Protein AF-A0A9Q0BSI6-F1 (afdb_monomer_lite)

Foldseek 3Di:
DDDDDPDDDDDDDDPCLVVQDDDPVSCVVCVVVVNNCSNPPCPDPVNVVVVVVVVQVVDDPVSVVLVVLVVDPPLSSVVVVVVVVVLVVQVVVLCVVCVVVVHDDDPVSVVVSVVVVVPPPPPDDDPPDDDD

pLDDT: mean 79.36, std 14.4, range [35.5, 96.75]

Organism: NCBI:txid103775

Sequence (132 aa):
MSKANFGSAAFWTNDWRKSLCQCSECLSLYKELAVEFLLDAEDSAKTYEERGMKRAEENSSYEQGIRALASIDRTQQIDAITEYNRMKDKLKEYLQAFAASKKVVTEEDINRFFAGMRNENNASLGQPYFCR

Radius of gyration: 28.72 Å; chains: 1; bounding box: 77×34×70 Å

Secondary structure (DSSP, 8-state):
-PPP--PPPPP--TTGGGGS--SHHHHHHHHHTT-GGGG-TTSSHHHHHHHHHHHHHSS-HHHHHHHHHHTS-HHHHHHHHHHHHHHHHHHHHHHHHHHHHTPPPPHHHHHHHHHHHHHS-----PPP----

InterPro domains:
  IPR040204 E3 ubiquitin-protein ligase UBR7 [PTHR13513] (8-122)

Structure (mmCIF, N/CA/C/O backbone):
data_AF-A0A9Q0BSI6-F1
#
_entry.id   AF-A0A9Q0BSI6-F1
#
loop_
_atom_site.group_PDB
_atom_site.id
_atom_site.type_symbol
_atom_site.label_atom_id
_atom_site.label_alt_id
_atom_site.label_comp_id
_atom_site.label_asym_id
_atom_site.label_entity_id
_atom_site.label_seq_id
_atom_site.pdbx_PDB_ins_code
_atom_site.Cartn_x
_atom_site.Cartn_y
_atom_site.Cartn_z
_atom_site.occupancy
_atom_site.B_iso_or_equiv
_atom_site.auth_seq_id
_atom_site.auth_comp_id
_atom_site.auth_asym_id
_atom_site.auth_atom_id
_atom_site.pdbx_PDB_model_num
ATOM 1 N N . MET A 1 1 ? 49.982 -10.112 -22.694 1.00 35.50 1 MET A N 1
ATOM 2 C CA . MET A 1 1 ? 48.914 -9.993 -21.677 1.00 35.50 1 MET A CA 1
ATOM 3 C C . MET A 1 1 ? 48.003 -8.848 -22.086 1.00 35.50 1 MET A C 1
ATOM 5 O O . MET A 1 1 ? 48.341 -7.692 -21.861 1.00 35.50 1 MET A O 1
ATOM 9 N N . SER A 1 2 ? 46.918 -9.159 -22.791 1.00 42.50 2 SER A N 1
ATOM 10 C CA . SER A 1 2 ? 45.958 -8.157 -23.262 1.00 42.50 2 SER A CA 1
ATOM 11 C C . SER A 1 2 ? 45.118 -7.685 -22.079 1.00 42.50 2 SER A C 1
ATOM 13 O O . SER A 1 2 ? 44.491 -8.496 -21.402 1.00 42.50 2 SER A O 1
ATOM 15 N N . LYS A 1 3 ? 45.175 -6.383 -21.787 1.00 44.31 3 LYS A N 1
ATOM 16 C CA . LYS A 1 3 ? 44.417 -5.744 -20.708 1.00 44.31 3 LYS A CA 1
ATOM 17 C C . LYS A 1 3 ? 42.921 -5.902 -20.986 1.00 44.31 3 LYS A C 1
ATOM 19 O O . LYS A 1 3 ? 42.451 -5.482 -22.039 1.00 44.31 3 LYS A O 1
ATOM 24 N N . ALA A 1 4 ? 42.189 -6.497 -20.049 1.00 53.19 4 ALA A N 1
ATOM 25 C CA . ALA A 1 4 ? 40.734 -6.488 -20.074 1.00 53.19 4 ALA A CA 1
ATOM 26 C C . ALA A 1 4 ? 40.249 -5.042 -19.879 1.00 53.19 4 ALA A C 1
ATOM 28 O O . ALA A 1 4 ? 40.575 -4.402 -18.878 1.00 53.19 4 ALA A O 1
ATOM 29 N N . ASN A 1 5 ? 39.512 -4.520 -20.860 1.00 59.38 5 ASN A N 1
ATOM 30 C CA . ASN A 1 5 ? 38.770 -3.272 -20.725 1.00 59.38 5 ASN A CA 1
ATOM 31 C C . ASN A 1 5 ? 37.571 -3.543 -19.814 1.00 59.38 5 ASN A C 1
ATOM 33 O O . ASN A 1 5 ? 36.631 -4.227 -20.213 1.00 59.38 5 ASN A O 1
ATOM 37 N N . PHE A 1 6 ? 37.608 -3.023 -18.591 1.00 56.56 6 PHE A N 1
ATOM 38 C CA . PHE A 1 6 ? 36.423 -2.973 -17.744 1.00 56.56 6 PHE A CA 1
ATOM 39 C C . PHE A 1 6 ? 35.470 -1.944 -18.355 1.00 56.56 6 PHE A C 1
ATOM 41 O O . PHE A 1 6 ? 35.761 -0.749 -18.361 1.00 56.56 6 PHE A O 1
ATOM 48 N N . GLY A 1 7 ? 34.382 -2.431 -18.955 1.00 63.56 7 GLY A N 1
ATOM 49 C CA . GLY A 1 7 ? 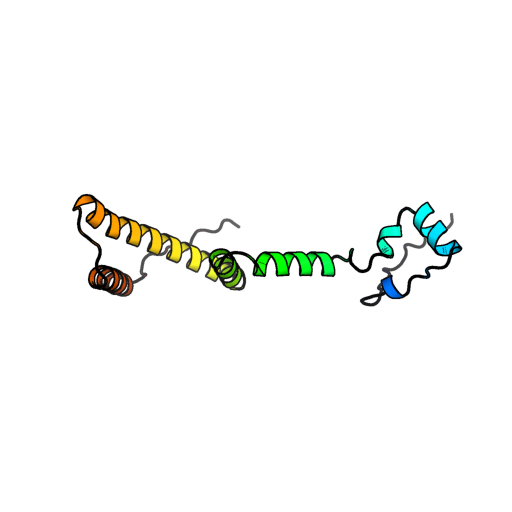33.380 -1.600 -19.611 1.00 63.56 7 GLY A CA 1
ATOM 50 C C . GLY A 1 7 ? 32.821 -0.548 -18.656 1.00 63.56 7 GLY A C 1
ATOM 51 O O . GLY A 1 7 ? 32.391 -0.861 -17.547 1.00 63.56 7 GLY A O 1
ATOM 52 N N . SER A 1 8 ? 32.848 0.707 -19.099 1.00 73.62 8 SER A N 1
ATOM 53 C CA . SER A 1 8 ? 32.138 1.818 -18.471 1.00 73.62 8 SER A CA 1
ATOM 54 C C . SER A 1 8 ? 30.641 1.513 -18.358 1.00 73.62 8 SER A C 1
ATOM 56 O O . SER A 1 8 ? 30.084 0.839 -19.225 1.00 73.62 8 SER A O 1
ATOM 58 N N . ALA A 1 9 ? 29.977 2.042 -17.328 1.00 75.38 9 ALA A N 1
ATOM 59 C CA . ALA A 1 9 ? 28.529 1.912 -17.177 1.00 75.38 9 ALA A CA 1
ATOM 60 C C . ALA A 1 9 ? 27.790 2.406 -18.437 1.00 75.38 9 ALA A C 1
ATOM 62 O O . ALA A 1 9 ? 28.039 3.513 -18.918 1.00 75.38 9 ALA A O 1
ATOM 63 N N . ALA A 1 10 ? 26.889 1.578 -18.966 1.00 74.88 10 ALA A N 1
ATOM 64 C CA . ALA A 1 10 ? 26.023 1.935 -20.083 1.00 74.88 10 ALA A CA 1
ATOM 65 C C . ALA A 1 10 ? 24.708 2.511 -19.543 1.00 74.88 10 ALA A C 1
ATOM 67 O O . ALA A 1 10 ? 23.952 1.813 -18.867 1.00 74.88 10 ALA A O 1
ATOM 68 N N . PHE A 1 11 ? 24.438 3.780 -19.850 1.00 76.56 11 PHE A N 1
ATOM 69 C CA . PHE A 1 11 ? 23.178 4.444 -19.526 1.00 76.56 11 PHE A CA 1
ATOM 70 C C . PHE A 1 11 ? 22.303 4.513 -20.774 1.00 76.56 11 PHE A C 1
ATOM 72 O O . PHE A 1 11 ? 22.739 4.989 -21.821 1.00 76.56 11 PHE A O 1
ATOM 79 N N . TRP A 1 12 ? 21.067 4.043 -20.650 1.00 79.19 12 TRP A N 1
ATOM 80 C CA . TRP A 1 12 ? 20.093 3.993 -21.735 1.00 79.19 12 TRP A CA 1
ATOM 81 C C . TRP A 1 12 ? 18.960 4.983 -21.462 1.00 79.19 12 TRP A C 1
ATOM 83 O O . TRP A 1 12 ? 18.660 5.287 -20.307 1.00 79.19 12 TRP A O 1
ATOM 93 N N . THR A 1 13 ? 18.317 5.490 -22.514 1.00 80.56 13 THR A N 1
ATOM 94 C CA . THR A 1 13 ? 17.151 6.368 -22.367 1.00 80.56 13 THR A CA 1
ATOM 95 C C . THR A 1 13 ? 15.959 5.601 -21.793 1.00 80.56 13 THR A C 1
ATOM 97 O O . THR A 1 13 ? 15.803 4.400 -22.038 1.00 80.56 13 THR A O 1
ATOM 100 N N . ASN A 1 14 ? 15.077 6.306 -21.078 1.00 70.25 14 ASN A N 1
ATOM 101 C CA . ASN A 1 14 ? 13.753 5.788 -20.730 1.00 70.25 14 ASN A CA 1
ATOM 102 C C . ASN A 1 14 ? 13.071 5.363 -22.048 1.00 70.25 14 ASN A C 1
ATOM 104 O O . ASN A 1 14 ? 12.967 6.188 -22.949 1.00 70.25 14 ASN A O 1
ATOM 108 N N . ASP A 1 15 ? 12.700 4.087 -22.188 1.00 79.06 15 ASP A N 1
ATOM 109 C CA . ASP A 1 15 ? 12.158 3.435 -23.403 1.00 79.06 15 ASP A CA 1
ATOM 110 C C . ASP A 1 15 ? 13.144 2.876 -24.448 1.00 79.06 15 ASP A C 1
ATOM 112 O O . ASP A 1 15 ? 12.727 2.537 -25.555 1.00 79.06 15 ASP A O 1
ATOM 116 N N . TRP A 1 16 ? 14.425 2.676 -24.126 1.00 87.00 16 TRP A N 1
ATOM 117 C CA . TRP A 1 16 ? 15.384 2.066 -25.069 1.00 87.00 16 TRP A CA 1
ATOM 118 C C . TRP A 1 16 ? 14.944 0.714 -25.661 1.00 87.00 16 TRP A C 1
ATOM 120 O O . TRP A 1 16 ? 15.337 0.378 -26.777 1.00 87.00 16 TRP A O 1
ATOM 130 N N . ARG A 1 17 ? 14.096 -0.041 -24.949 1.00 88.19 17 ARG A N 1
ATOM 131 C CA . ARG A 1 17 ? 13.509 -1.299 -25.436 1.00 88.19 17 ARG A CA 1
ATOM 132 C C . ARG A 1 17 ? 12.713 -1.112 -26.733 1.00 88.19 17 ARG A C 1
ATOM 134 O O . ARG A 1 17 ? 12.713 -2.007 -27.569 1.00 88.19 17 ARG A O 1
ATOM 141 N N . LYS A 1 18 ? 12.109 0.067 -26.954 1.00 85.44 18 LYS A N 1
ATOM 142 C CA . LYS A 1 18 ? 11.403 0.413 -28.206 1.00 85.44 18 LYS A CA 1
ATOM 143 C C . LYS A 1 18 ? 12.347 0.567 -29.402 1.00 85.44 18 LYS A C 1
ATOM 145 O O . LYS A 1 18 ? 11.898 0.495 -30.539 1.00 85.44 18 LYS A O 1
ATOM 150 N N . SER A 1 19 ? 13.637 0.780 -29.151 1.00 88.50 19 SER A N 1
ATOM 151 C CA . SER A 1 19 ? 14.665 0.952 -30.182 1.00 88.50 19 SER A CA 1
ATOM 152 C C . SER A 1 19 ? 15.328 -0.367 -30.595 1.00 88.50 19 SER A C 1
ATOM 154 O O . SER A 1 19 ? 16.224 -0.356 -31.439 1.00 88.50 19 SER A O 1
ATOM 156 N N . LEU A 1 20 ? 14.934 -1.500 -29.999 1.00 90.62 20 LEU A N 1
ATOM 157 C CA . LEU A 1 20 ? 15.463 -2.813 -30.360 1.00 90.62 20 LEU A CA 1
ATOM 158 C C . LEU A 1 20 ? 14.942 -3.259 -31.729 1.00 90.62 20 LEU A C 1
ATOM 160 O O . LEU A 1 20 ? 13.751 -3.174 -32.023 1.00 90.62 20 LEU A O 1
ATOM 164 N N . CYS A 1 21 ? 15.851 -3.749 -32.571 1.00 93.06 21 CYS A N 1
ATOM 165 C CA . CYS A 1 21 ? 15.513 -4.247 -33.898 1.00 93.06 21 CYS A CA 1
ATOM 166 C C . CYS A 1 21 ? 14.713 -5.551 -33.797 1.00 93.06 21 CYS A C 1
ATOM 168 O O . CYS A 1 21 ? 15.066 -6.439 -33.030 1.00 93.06 21 CYS A O 1
ATOM 170 N N . GLN A 1 22 ? 13.675 -5.699 -34.618 1.00 93.81 22 GLN A N 1
ATOM 171 C CA . GLN A 1 22 ? 12.819 -6.893 -34.650 1.00 93.81 22 GLN A CA 1
ATOM 172 C C . GLN A 1 22 ? 12.915 -7.659 -35.980 1.00 93.81 22 GLN A C 1
ATOM 174 O O . GLN A 1 22 ? 11.986 -8.366 -36.367 1.00 93.81 22 GLN A O 1
ATOM 179 N N . CYS A 1 23 ? 14.023 -7.520 -36.716 1.00 96.44 23 CYS A N 1
ATOM 180 C CA . CYS A 1 23 ? 14.257 -8.341 -37.904 1.00 96.44 23 CYS A CA 1
ATOM 181 C C . CYS A 1 23 ? 14.498 -9.815 -37.523 1.00 96.44 23 CYS A C 1
ATOM 183 O O . CYS A 1 23 ? 14.847 -10.131 -36.385 1.00 96.44 23 CYS A O 1
ATOM 185 N N . SER A 1 24 ? 14.350 -10.729 -38.486 1.00 95.50 24 SER A N 1
ATOM 186 C CA . SER A 1 24 ? 14.511 -12.177 -38.275 1.00 95.50 24 SER A CA 1
ATOM 187 C C . SER A 1 24 ? 15.869 -12.568 -37.683 1.00 95.50 24 SER A C 1
ATOM 189 O O . SER A 1 24 ? 15.941 -13.474 -36.850 1.00 95.50 24 SER A O 1
ATOM 191 N N . GLU A 1 25 ? 16.938 -11.875 -38.077 1.00 96.75 25 GLU A N 1
ATOM 192 C CA . GLU A 1 25 ? 18.288 -12.099 -37.552 1.00 96.75 25 GLU A CA 1
ATOM 193 C C . GLU A 1 25 ? 18.391 -11.688 -36.076 1.00 96.75 25 GLU A C 1
ATOM 195 O O . GLU A 1 25 ? 18.839 -12.477 -35.247 1.00 96.75 25 GLU A O 1
ATOM 200 N N . CYS A 1 26 ? 17.904 -10.494 -35.715 1.00 95.69 26 CYS A N 1
ATOM 201 C CA . CYS A 1 26 ? 17.918 -10.013 -34.330 1.00 95.69 26 CYS A CA 1
ATOM 202 C C . CYS A 1 26 ? 17.029 -10.858 -33.412 1.00 95.69 26 CYS A C 1
ATOM 204 O O . CYS A 1 26 ? 17.430 -11.158 -32.292 1.00 95.69 26 CYS A O 1
ATOM 206 N N . LEU A 1 27 ? 15.862 -11.300 -33.885 1.00 95.12 27 LEU A N 1
ATOM 207 C CA . LEU A 1 27 ? 14.992 -12.196 -33.118 1.00 95.12 27 LEU A CA 1
ATOM 208 C C . LEU A 1 27 ? 15.662 -13.546 -32.834 1.00 95.12 27 LEU A C 1
ATOM 210 O O . LEU A 1 27 ? 15.545 -14.068 -31.726 1.00 95.12 27 LEU A O 1
ATOM 214 N N . SER A 1 28 ? 16.392 -14.090 -33.812 1.00 96.00 28 SER A N 1
ATOM 215 C CA . SER A 1 28 ? 17.158 -15.330 -33.631 1.00 96.00 28 SER A CA 1
ATOM 216 C C . SER A 1 28 ? 18.279 -15.131 -32.609 1.00 96.00 28 SER A C 1
ATOM 218 O O . SER A 1 28 ? 18.413 -15.934 -31.690 1.00 96.00 28 SER A O 1
ATOM 220 N N . LEU A 1 29 ? 18.999 -14.007 -32.691 1.00 96.69 29 LEU A N 1
ATOM 221 C CA . LEU A 1 29 ? 20.034 -13.634 -31.726 1.00 96.69 29 LEU A CA 1
ATOM 222 C C . LEU A 1 29 ? 19.485 -13.498 -30.296 1.00 96.69 29 LEU A C 1
ATOM 224 O O . LEU A 1 29 ? 20.089 -14.009 -29.356 1.00 96.69 29 LEU A O 1
ATOM 228 N N . TYR A 1 30 ? 18.346 -12.826 -30.107 1.00 96.12 30 TYR A N 1
ATOM 229 C CA . TYR A 1 30 ? 17.750 -12.678 -28.774 1.00 96.12 30 TYR A CA 1
ATOM 230 C C . TYR A 1 30 ? 17.354 -14.023 -28.176 1.00 96.12 30 TYR A C 1
ATOM 232 O O . TYR A 1 30 ? 17.549 -14.225 -26.980 1.00 96.12 30 TYR A O 1
ATOM 240 N N . LYS A 1 31 ? 16.872 -14.946 -29.013 1.00 95.31 31 LYS A N 1
ATOM 241 C CA . LYS A 1 31 ? 16.547 -16.313 -28.613 1.00 95.31 31 LYS A CA 1
ATOM 242 C C . LYS A 1 31 ? 17.770 -17.140 -28.248 1.00 95.31 31 LYS A C 1
ATOM 244 O O . LYS A 1 31 ? 17.758 -17.844 -27.244 1.00 95.31 31 LYS A O 1
ATOM 249 N N . GLU A 1 32 ? 18.840 -17.039 -29.028 1.00 96.75 32 GLU A N 1
ATOM 250 C CA . GLU A 1 32 ? 20.111 -17.701 -28.718 1.00 96.75 32 GLU A CA 1
ATOM 251 C C . GLU A 1 32 ? 20.709 -17.209 -27.395 1.00 96.75 32 GLU A C 1
ATOM 253 O O . GLU A 1 32 ? 21.286 -17.993 -26.643 1.00 96.75 32 GLU A O 1
ATOM 258 N N . LEU A 1 33 ? 20.533 -15.921 -27.091 1.00 95.94 33 LEU A N 1
ATOM 259 C CA . LEU A 1 33 ? 21.000 -15.296 -25.856 1.00 95.94 33 LEU A CA 1
ATOM 260 C C . LEU A 1 33 ? 20.002 -15.399 -24.688 1.00 95.94 33 LEU A C 1
ATOM 262 O O . LEU A 1 33 ? 20.337 -14.954 -23.592 1.00 95.94 33 LEU A O 1
ATOM 266 N N . ALA A 1 34 ? 18.815 -15.981 -24.896 1.00 94.00 34 ALA A N 1
ATOM 267 C CA . ALA A 1 34 ? 17.733 -16.085 -23.910 1.00 94.00 34 ALA A CA 1
ATOM 268 C C . ALA A 1 34 ? 17.303 -14.729 -23.300 1.00 94.00 34 ALA A C 1
ATOM 270 O O . ALA A 1 34 ? 17.056 -14.613 -22.096 1.00 94.00 34 ALA A O 1
ATOM 271 N N . VAL A 1 35 ? 17.257 -13.678 -24.125 1.00 93.31 35 VAL A N 1
ATOM 272 C CA . VAL A 1 35 ? 16.902 -12.302 -23.728 1.00 93.31 35 VAL A CA 1
ATOM 273 C C . VAL A 1 35 ? 15.668 -11.766 -24.454 1.00 93.31 35 VAL A C 1
ATOM 275 O O . VAL A 1 35 ? 15.475 -10.556 -24.553 1.00 93.31 35 VAL A O 1
ATOM 278 N N . GLU A 1 36 ? 14.798 -12.641 -24.957 1.00 92.06 36 GLU A N 1
ATOM 279 C CA . GLU A 1 36 ? 13.579 -12.242 -25.674 1.00 92.06 36 GLU A CA 1
ATOM 280 C C . GLU A 1 36 ? 12.649 -11.362 -24.827 1.00 92.06 36 GLU A C 1
ATOM 282 O O . GLU A 1 36 ? 11.933 -10.525 -25.374 1.00 92.06 36 GLU A O 1
ATOM 287 N N . PHE A 1 37 ? 12.714 -11.485 -23.495 1.00 88.94 37 PHE A N 1
ATOM 288 C CA . PHE A 1 37 ? 11.974 -10.644 -22.547 1.00 88.94 37 PHE A CA 1
ATOM 289 C C . PHE A 1 37 ? 12.292 -9.144 -22.694 1.00 88.94 37 PHE A C 1
ATOM 291 O O . PHE A 1 37 ? 11.472 -8.299 -22.348 1.00 88.94 37 PHE A O 1
ATOM 298 N N . LEU A 1 38 ? 13.447 -8.776 -23.267 1.00 89.50 38 LEU A N 1
ATOM 299 C CA . LEU A 1 38 ? 13.794 -7.375 -23.531 1.00 89.50 38 LEU A CA 1
ATOM 300 C C . LEU A 1 38 ? 12.866 -6.703 -24.550 1.00 89.50 38 LEU A C 1
ATOM 302 O O . LEU A 1 38 ? 12.763 -5.475 -24.550 1.00 89.50 38 LEU A O 1
ATOM 306 N N . LEU A 1 39 ? 12.207 -7.488 -25.407 1.00 89.50 39 LEU A N 1
ATOM 307 C CA . LEU A 1 39 ? 11.229 -6.991 -26.375 1.00 89.50 39 LEU A CA 1
ATOM 308 C C . LEU A 1 39 ? 9.867 -6.711 -25.737 1.00 89.50 39 LEU A C 1
ATOM 310 O O . LEU A 1 39 ? 9.061 -5.988 -26.324 1.00 89.50 39 LEU A O 1
ATOM 314 N N . ASP A 1 40 ? 9.615 -7.254 -24.547 1.00 86.69 40 ASP A N 1
ATOM 315 C CA . ASP A 1 40 ? 8.402 -6.971 -23.804 1.00 86.69 40 ASP A CA 1
ATOM 316 C C . ASP A 1 40 ? 8.537 -5.622 -23.075 1.00 86.69 40 ASP A C 1
ATOM 318 O O . ASP A 1 40 ? 9.239 -5.457 -22.067 1.00 86.69 40 ASP A O 1
ATOM 322 N N . ALA A 1 41 ? 7.856 -4.610 -23.613 1.00 77.81 41 ALA A N 1
ATOM 323 C CA . ALA A 1 41 ? 7.764 -3.296 -22.986 1.00 77.81 41 ALA A CA 1
ATOM 324 C C . ALA A 1 41 ? 7.010 -3.350 -21.643 1.00 77.81 41 ALA A C 1
ATOM 326 O O . ALA A 1 41 ? 7.233 -2.502 -20.777 1.00 77.81 41 ALA A O 1
ATOM 327 N N . GLU A 1 42 ? 6.158 -4.358 -21.453 1.00 76.94 42 GLU A N 1
ATOM 328 C CA . GLU A 1 42 ? 5.379 -4.559 -20.240 1.00 76.94 42 GLU A CA 1
ATOM 329 C C . GLU A 1 42 ? 6.155 -5.287 -19.134 1.00 76.94 42 GLU A C 1
ATOM 331 O O . GLU A 1 42 ? 5.762 -5.214 -17.969 1.00 76.94 42 GLU A O 1
ATOM 336 N N . ASP A 1 43 ? 7.284 -5.920 -19.459 1.00 79.94 43 ASP A N 1
ATOM 337 C CA . ASP A 1 43 ? 8.194 -6.562 -18.499 1.00 79.94 43 ASP A CA 1
ATOM 338 C C . ASP A 1 43 ? 9.221 -5.566 -17.924 1.00 79.94 43 ASP A C 1
ATOM 340 O O . ASP A 1 43 ? 10.407 -5.843 -17.713 1.00 79.94 43 ASP A O 1
ATOM 344 N N . SER A 1 44 ? 8.835 -4.297 -1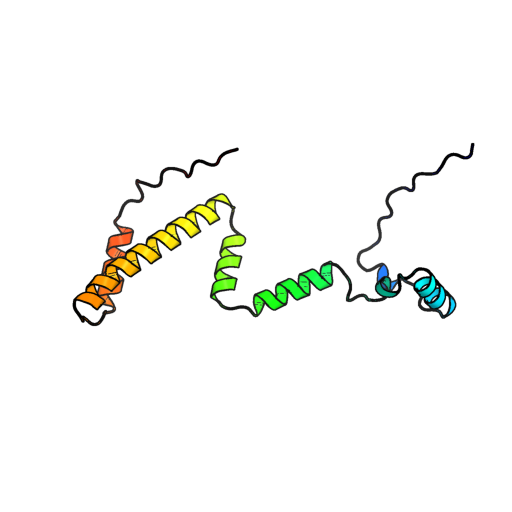7.796 1.00 80.56 44 SER A N 1
ATOM 345 C CA . SER A 1 44 ? 9.684 -3.280 -17.174 1.00 80.56 44 SER A CA 1
ATOM 346 C C . SER A 1 44 ? 9.422 -3.232 -15.670 1.00 80.56 44 SER A C 1
ATOM 348 O O . SER A 1 44 ? 8.282 -3.383 -15.229 1.00 80.56 44 SER A O 1
ATOM 350 N N . ALA A 1 45 ? 10.466 -2.983 -14.868 1.00 80.81 45 ALA A N 1
ATOM 351 C CA . ALA A 1 45 ? 10.317 -2.811 -13.419 1.00 80.81 45 ALA A CA 1
ATOM 352 C C . ALA A 1 45 ? 9.282 -1.724 -13.092 1.00 80.81 45 ALA A C 1
ATOM 354 O O . ALA A 1 45 ? 8.417 -1.923 -12.246 1.00 80.81 45 ALA A O 1
ATOM 355 N N . LYS A 1 46 ? 9.293 -0.630 -13.862 1.00 81.00 46 LYS A N 1
ATOM 356 C CA . LYS A 1 46 ? 8.303 0.444 -13.776 1.00 81.00 46 LYS A CA 1
ATOM 357 C C . LYS A 1 46 ? 6.879 -0.066 -14.023 1.00 81.00 46 LYS A C 1
ATOM 359 O O . LYS A 1 46 ? 5.983 0.219 -13.239 1.00 81.00 46 LYS A O 1
ATOM 364 N N . THR A 1 47 ? 6.664 -0.855 -15.075 1.00 82.62 47 THR A N 1
ATOM 365 C CA . THR A 1 47 ? 5.346 -1.431 -15.384 1.00 82.62 47 THR A CA 1
ATOM 366 C C . THR A 1 47 ? 4.882 -2.381 -14.275 1.00 82.62 47 THR A C 1
ATOM 368 O O . THR A 1 47 ? 3.710 -2.377 -13.896 1.00 82.62 47 THR A O 1
ATOM 371 N N . TYR A 1 48 ? 5.793 -3.180 -13.710 1.00 82.44 48 TYR A N 1
ATOM 372 C CA . TYR A 1 48 ? 5.498 -4.049 -12.570 1.00 82.44 48 TYR A CA 1
ATOM 373 C C . TYR A 1 48 ? 5.100 -3.246 -11.320 1.00 82.44 48 TYR A C 1
ATOM 375 O O . TYR A 1 48 ? 4.093 -3.564 -10.680 1.00 82.44 48 TYR A O 1
ATOM 383 N N . GLU A 1 49 ? 5.842 -2.183 -11.004 1.00 84.44 49 GLU A N 1
ATOM 384 C CA . GLU A 1 49 ? 5.549 -1.261 -9.901 1.00 84.44 49 GLU A CA 1
ATOM 385 C C . GLU A 1 49 ? 4.185 -0.588 -10.082 1.00 84.44 49 GLU A C 1
ATOM 387 O O . GLU A 1 49 ? 3.355 -0.629 -9.175 1.00 84.44 49 GLU A O 1
ATOM 392 N N . GLU A 1 50 ? 3.894 -0.052 -11.269 1.00 84.88 50 GLU A N 1
ATOM 393 C CA . GLU A 1 50 ? 2.608 0.576 -11.593 1.00 84.88 50 GLU A CA 1
ATOM 394 C C . GLU A 1 50 ? 1.431 -0.403 -11.462 1.00 84.88 50 GLU A C 1
ATOM 396 O O . GLU A 1 50 ? 0.396 -0.064 -10.883 1.00 84.88 50 GLU A O 1
ATOM 401 N N . ARG A 1 51 ? 1.589 -1.651 -11.924 1.00 82.56 51 ARG A N 1
ATOM 402 C CA . ARG A 1 51 ? 0.593 -2.722 -11.725 1.00 82.56 51 ARG A CA 1
ATOM 403 C C . ARG A 1 51 ? 0.420 -3.085 -10.248 1.00 82.56 51 ARG A C 1
ATOM 405 O O . ARG A 1 51 ? -0.680 -3.444 -9.826 1.00 82.56 51 ARG A O 1
ATOM 412 N N . GLY A 1 52 ? 1.489 -3.037 -9.456 1.00 77.94 52 GLY A N 1
ATOM 413 C CA . GLY A 1 52 ? 1.435 -3.208 -8.003 1.00 77.94 52 GLY A CA 1
ATOM 414 C C . GLY A 1 52 ? 0.685 -2.070 -7.309 1.00 77.94 52 GLY A C 1
ATOM 415 O O . GLY A 1 52 ? -0.151 -2.320 -6.444 1.00 77.94 52 GLY A O 1
ATOM 416 N N . MET A 1 53 ? 0.927 -0.826 -7.729 1.00 76.00 53 MET A N 1
ATOM 417 C CA . MET A 1 53 ? 0.254 0.353 -7.184 1.00 76.00 53 MET A CA 1
ATOM 418 C C . MET A 1 53 ? -1.246 0.342 -7.475 1.00 76.00 53 MET A C 1
ATOM 420 O O . MET A 1 53 ? -2.016 0.502 -6.529 1.00 76.00 53 MET A O 1
ATOM 424 N N . LYS A 1 54 ? -1.650 0.064 -8.724 1.00 75.38 54 LYS A N 1
ATOM 425 C CA . LYS A 1 54 ? -3.065 -0.018 -9.134 1.00 75.38 54 LYS A CA 1
ATOM 426 C C . LYS A 1 54 ? -3.845 -1.091 -8.375 1.00 75.38 54 LYS A C 1
ATOM 428 O O . LYS A 1 54 ? -4.906 -0.806 -7.838 1.00 75.38 54 LYS A O 1
ATOM 433 N N . ARG A 1 55 ? -3.291 -2.302 -8.237 1.00 69.50 55 ARG A N 1
ATOM 434 C CA . ARG A 1 55 ? -3.928 -3.377 -7.446 1.00 69.50 55 ARG A CA 1
ATOM 435 C C . ARG A 1 55 ? -4.153 -2.987 -5.990 1.00 69.50 55 ARG A C 1
ATOM 437 O O . ARG A 1 55 ? -5.108 -3.424 -5.369 1.00 69.50 55 ARG A O 1
ATOM 444 N N . ALA A 1 56 ? -3.275 -2.160 -5.443 1.00 60.81 56 ALA A N 1
ATOM 445 C CA . ALA A 1 56 ? -3.416 -1.681 -4.082 1.00 60.81 56 ALA A CA 1
ATOM 446 C C . ALA A 1 56 ? -4.298 -0.425 -3.953 1.00 60.81 56 ALA A C 1
ATOM 448 O O . ALA A 1 56 ? -4.739 -0.110 -2.853 1.00 60.81 56 ALA A O 1
ATOM 449 N N . GLU A 1 57 ? -4.584 0.284 -5.048 1.00 62.78 57 GLU A N 1
ATOM 450 C CA . GLU A 1 57 ? -5.659 1.286 -5.097 1.00 62.78 57 GLU A CA 1
ATOM 451 C C . GLU A 1 57 ? -7.043 0.621 -5.111 1.00 62.78 57 GLU A C 1
ATOM 453 O O . GLU A 1 57 ? -7.976 1.163 -4.521 1.00 62.78 57 GLU A O 1
ATOM 458 N N . GLU A 1 58 ? -7.154 -0.572 -5.707 1.00 65.25 58 GLU A N 1
ATOM 459 C CA . GLU A 1 58 ? -8.360 -1.418 -5.712 1.00 65.25 58 GLU A CA 1
ATOM 460 C C . GLU A 1 58 ? -8.659 -2.079 -4.347 1.00 65.25 58 GLU A C 1
ATOM 462 O O . GLU A 1 58 ? -9.740 -2.638 -4.151 1.00 65.25 58 GLU A O 1
ATOM 467 N N . ASN A 1 59 ? -7.732 -2.002 -3.387 1.00 57.75 59 ASN A N 1
ATOM 468 C CA . ASN A 1 59 ? -7.890 -2.589 -2.059 1.00 57.75 59 ASN A CA 1
ATOM 469 C C . ASN A 1 59 ? -8.748 -1.727 -1.110 1.00 57.75 59 ASN A C 1
ATOM 471 O O . ASN A 1 59 ? -8.964 -0.532 -1.305 1.00 57.75 59 ASN A O 1
ATOM 475 N N . SER A 1 60 ? -9.256 -2.372 -0.052 1.00 64.12 60 SER A N 1
ATOM 476 C CA . SER A 1 60 ? -10.228 -1.809 0.897 1.00 64.12 60 SER A CA 1
ATOM 477 C C . SER A 1 60 ? -9.826 -0.445 1.484 1.00 64.12 60 SER A C 1
ATOM 479 O O . SER A 1 60 ? -8.648 -0.152 1.679 1.00 64.12 60 SER A O 1
ATOM 481 N N . SER A 1 61 ? -10.826 0.358 1.871 1.00 68.19 61 SER A N 1
ATOM 482 C CA . SER A 1 61 ? -10.660 1.652 2.563 1.00 68.19 61 SER A CA 1
ATOM 483 C C . SER A 1 61 ? -9.670 1.604 3.744 1.00 68.19 61 SER A C 1
ATOM 485 O O . SER A 1 61 ? -8.960 2.575 4.004 1.00 68.19 61 SER A O 1
ATOM 487 N N . TYR A 1 62 ? -9.565 0.455 4.418 1.00 64.56 62 TYR A N 1
ATOM 488 C CA . TYR A 1 62 ? -8.584 0.216 5.476 1.00 64.56 62 TYR A CA 1
ATOM 489 C C . TYR A 1 62 ? -7.133 0.272 4.969 1.00 64.56 62 TYR A C 1
ATOM 491 O O . TYR A 1 62 ? -6.281 0.910 5.583 1.00 64.56 62 TYR A O 1
ATOM 499 N N . GLU A 1 63 ? -6.849 -0.348 3.827 1.00 63.03 63 GLU A N 1
ATOM 500 C CA . GLU A 1 63 ? -5.508 -0.419 3.242 1.00 63.03 63 GLU A CA 1
ATOM 501 C C . GLU A 1 63 ? -5.079 0.927 2.647 1.00 63.03 63 GLU A C 1
ATOM 503 O O . GLU A 1 63 ? -3.930 1.344 2.808 1.00 63.03 63 GLU A O 1
ATOM 508 N N . GLN A 1 64 ? -6.031 1.673 2.075 1.00 70.38 64 GLN A N 1
ATOM 509 C CA . GLN A 1 64 ? -5.829 3.078 1.709 1.00 70.38 64 GLN A CA 1
ATOM 510 C C . GLN A 1 64 ? -5.495 3.940 2.937 1.00 70.38 64 GLN A C 1
ATOM 512 O O . GLN A 1 64 ? -4.584 4.765 2.873 1.00 70.38 64 GLN A O 1
ATOM 517 N N . GLY A 1 65 ? -6.165 3.713 4.074 1.00 71.19 65 GLY A N 1
ATOM 518 C CA . GLY A 1 65 ? -5.864 4.388 5.340 1.00 71.19 65 GLY A CA 1
ATOM 519 C C . GLY A 1 65 ? -4.453 4.092 5.860 1.00 71.19 65 GLY A C 1
ATOM 520 O O . GLY A 1 65 ? -3.731 5.009 6.247 1.00 71.19 65 GLY A O 1
ATOM 521 N N . ILE A 1 66 ? -4.016 2.832 5.800 1.00 67.62 66 ILE A N 1
ATOM 522 C CA . ILE A 1 66 ? -2.650 2.436 6.178 1.00 67.62 66 ILE A CA 1
ATOM 523 C C . ILE A 1 66 ? -1.603 3.039 5.233 1.00 67.62 66 ILE A C 1
ATOM 525 O O . ILE A 1 66 ? -0.553 3.485 5.689 1.00 67.62 66 ILE A O 1
ATOM 529 N N . ARG A 1 67 ? -1.882 3.120 3.929 1.00 67.12 67 ARG A N 1
ATOM 530 C CA . ARG A 1 67 ? -0.976 3.743 2.952 1.00 67.12 67 ARG A CA 1
ATOM 531 C C . ARG A 1 67 ? -0.876 5.260 3.135 1.00 67.12 67 ARG A C 1
ATOM 533 O O . ARG A 1 67 ? 0.218 5.810 3.033 1.00 67.12 67 ARG A O 1
ATOM 540 N N . ALA A 1 68 ? -1.986 5.929 3.442 1.00 71.69 68 ALA A N 1
ATOM 541 C CA . ALA A 1 68 ? -1.979 7.347 3.791 1.00 71.69 68 ALA A CA 1
ATOM 542 C C . ALA A 1 68 ? -1.115 7.598 5.035 1.00 71.69 68 ALA A C 1
ATOM 544 O O . ALA A 1 68 ? -0.287 8.506 5.027 1.00 71.69 68 ALA A O 1
ATOM 545 N N . LEU A 1 69 ? -1.217 6.740 6.056 1.00 68.38 69 LEU A N 1
ATOM 546 C CA . LEU A 1 69 ? -0.323 6.782 7.214 1.00 68.38 69 LEU A CA 1
ATOM 547 C C . LEU A 1 69 ? 1.139 6.535 6.805 1.00 68.38 69 LEU A C 1
ATOM 549 O O . LEU A 1 69 ? 2.012 7.290 7.217 1.00 68.38 69 LEU A O 1
ATOM 553 N N . ALA A 1 70 ? 1.404 5.562 5.928 1.00 65.94 70 ALA A N 1
ATOM 554 C CA . ALA A 1 70 ? 2.747 5.230 5.441 1.00 65.94 70 ALA A CA 1
ATOM 555 C C . ALA A 1 70 ? 3.460 6.375 4.693 1.00 65.94 70 ALA A C 1
ATOM 557 O O . ALA A 1 70 ? 4.686 6.365 4.588 1.00 65.94 70 ALA A O 1
ATOM 558 N N . SER A 1 71 ? 2.708 7.356 4.184 1.00 70.12 71 SER A N 1
ATOM 559 C CA . SER A 1 71 ? 3.244 8.542 3.497 1.00 70.12 71 SER A CA 1
ATOM 560 C C . SER A 1 71 ? 3.781 9.636 4.438 1.00 70.12 71 SER A C 1
ATOM 562 O O . SER A 1 71 ? 4.407 10.589 3.977 1.00 70.12 71 SER A O 1
ATOM 564 N N . ILE A 1 72 ? 3.554 9.503 5.748 1.00 73.19 72 ILE A N 1
ATOM 565 C CA . ILE A 1 72 ? 3.955 10.454 6.797 1.00 73.19 72 ILE A CA 1
ATOM 566 C C . ILE A 1 72 ? 5.339 10.053 7.360 1.00 73.19 72 ILE A C 1
ATOM 568 O O . ILE A 1 72 ? 5.756 8.907 7.199 1.00 73.19 72 ILE A O 1
ATOM 572 N N . ASP A 1 73 ? 6.082 10.956 8.017 1.00 77.25 73 ASP A N 1
ATOM 573 C CA . ASP A 1 73 ? 7.364 10.620 8.666 1.00 77.25 73 ASP A CA 1
ATOM 574 C C . ASP A 1 73 ? 7.247 9.387 9.585 1.00 77.25 73 ASP A C 1
ATOM 576 O O . ASP A 1 73 ? 6.256 9.213 10.300 1.00 77.25 73 ASP A O 1
ATOM 580 N N . ARG A 1 74 ? 8.274 8.524 9.595 1.00 73.00 74 ARG A N 1
ATOM 581 C CA . ARG A 1 74 ? 8.250 7.245 10.329 1.00 73.00 74 ARG A CA 1
ATOM 582 C C . ARG A 1 74 ? 7.969 7.425 11.823 1.00 73.00 74 ARG A C 1
ATOM 584 O O . ARG A 1 74 ? 7.337 6.563 12.427 1.00 73.00 74 ARG A O 1
ATOM 591 N N . THR A 1 75 ? 8.428 8.517 12.427 1.00 75.56 75 THR A N 1
ATOM 592 C CA . THR A 1 75 ? 8.187 8.792 13.851 1.00 75.56 75 THR A CA 1
ATOM 593 C C . THR A 1 75 ? 6.711 9.099 14.086 1.00 75.56 75 THR A C 1
ATOM 595 O O . THR A 1 75 ? 6.070 8.488 14.935 1.00 75.56 75 THR A O 1
ATOM 598 N N . GLN A 1 76 ? 6.144 9.959 13.239 1.00 75.06 76 GLN A N 1
ATOM 599 C CA . GLN A 1 76 ? 4.730 10.333 13.271 1.00 75.06 76 GLN A CA 1
ATOM 600 C C . GLN A 1 76 ? 3.811 9.136 12.980 1.00 75.06 76 GLN A C 1
ATOM 602 O O . GLN A 1 76 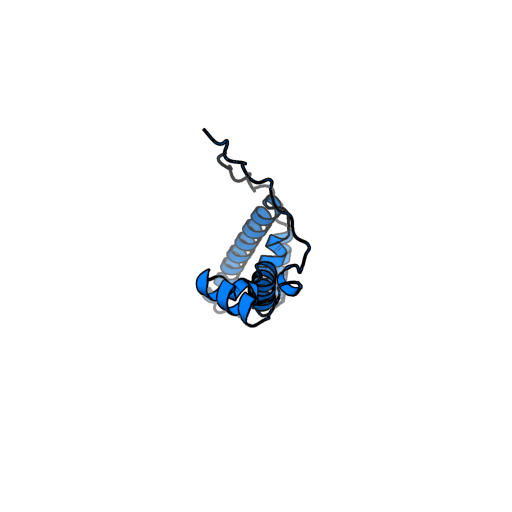? 2.738 9.029 13.569 1.00 75.06 76 GLN A O 1
ATOM 607 N N . GLN A 1 77 ? 4.239 8.198 12.127 1.00 75.38 77 GLN A N 1
ATOM 608 C CA . GLN A 1 77 ? 3.530 6.935 11.905 1.00 75.38 77 GLN A CA 1
ATOM 609 C C . GLN A 1 77 ? 3.428 6.083 13.168 1.00 75.38 77 GLN A C 1
ATOM 611 O O . GLN A 1 77 ? 2.357 5.561 13.473 1.00 75.38 77 GLN A O 1
ATOM 616 N N . ILE A 1 78 ? 4.536 5.921 13.892 1.00 76.38 78 ILE A N 1
ATOM 617 C CA . ILE A 1 78 ? 4.571 5.104 15.110 1.00 76.38 78 ILE A CA 1
ATOM 618 C C . ILE A 1 78 ? 3.656 5.711 16.171 1.00 76.38 78 ILE A C 1
ATOM 620 O O . ILE A 1 78 ? 2.862 4.984 16.773 1.00 76.38 78 ILE A O 1
ATOM 624 N N . ASP A 1 79 ? 3.710 7.030 16.345 1.00 78.38 79 ASP A N 1
ATOM 625 C CA . ASP A 1 79 ? 2.844 7.744 17.282 1.00 78.38 79 ASP A CA 1
ATOM 626 C C . ASP A 1 79 ? 1.368 7.589 16.890 1.00 78.38 79 ASP A C 1
ATOM 628 O O . ASP A 1 79 ? 0.536 7.223 17.721 1.00 78.38 79 ASP A O 1
ATOM 632 N N . ALA A 1 80 ? 1.039 7.756 15.605 1.00 78.44 80 ALA A N 1
ATOM 633 C CA . ALA A 1 80 ? -0.324 7.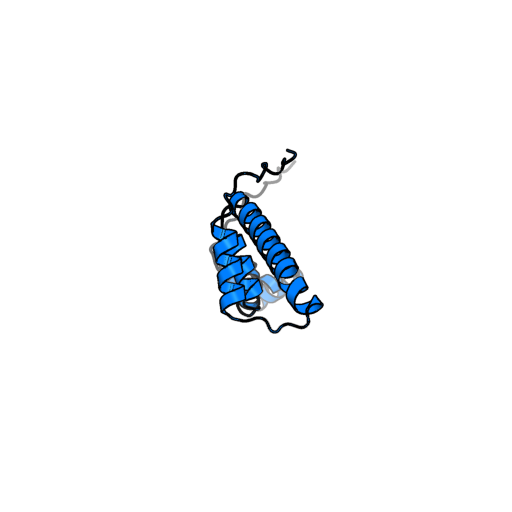600 15.103 1.00 78.44 80 ALA A CA 1
ATOM 634 C C . ALA A 1 80 ? -0.872 6.175 15.298 1.00 78.44 80 ALA A C 1
ATOM 636 O O . ALA A 1 80 ? -2.008 6.006 15.741 1.00 78.44 80 ALA A O 1
ATOM 637 N N . ILE A 1 81 ? -0.075 5.140 15.005 1.00 81.06 81 ILE A N 1
ATOM 638 C CA . ILE A 1 81 ? -0.466 3.734 15.207 1.00 81.06 81 ILE A CA 1
ATOM 639 C C . ILE A 1 81 ? -0.656 3.433 16.697 1.00 81.06 81 ILE A C 1
ATOM 641 O O . ILE A 1 81 ? -1.590 2.720 17.076 1.00 81.06 81 ILE A O 1
ATOM 645 N N . THR A 1 82 ? 0.223 3.967 17.543 1.00 83.06 82 THR A N 1
ATOM 646 C CA . THR A 1 82 ? 0.160 3.778 18.996 1.00 83.06 82 THR A CA 1
ATOM 647 C C . THR A 1 82 ? -1.114 4.401 19.562 1.00 83.06 82 THR A C 1
ATOM 649 O O . THR A 1 82 ? -1.888 3.709 20.229 1.00 83.06 82 THR A O 1
ATOM 652 N N . GLU A 1 83 ? -1.406 5.655 19.211 1.00 82.38 83 GLU A N 1
ATOM 653 C CA . GLU A 1 83 ? -2.614 6.342 19.675 1.00 82.38 83 GLU A CA 1
ATOM 654 C C . GLU A 1 83 ? -3.894 5.737 19.095 1.00 82.38 83 GLU A C 1
ATOM 656 O O . GLU A 1 83 ? -4.895 5.618 19.805 1.00 82.38 83 GLU A O 1
ATOM 661 N N . TYR A 1 84 ? -3.868 5.268 17.845 1.00 84.12 84 TYR A N 1
ATOM 662 C CA . TYR A 1 84 ? -4.992 4.537 17.265 1.00 84.12 84 TYR A CA 1
ATOM 663 C C . TYR A 1 84 ? -5.301 3.255 18.048 1.00 84.12 84 TYR A C 1
ATOM 665 O O . TYR A 1 84 ? -6.459 2.993 18.383 1.00 84.12 84 TYR A O 1
ATOM 673 N N . ASN A 1 85 ? -4.280 2.456 18.372 1.00 84.56 85 ASN A N 1
ATOM 674 C CA . ASN A 1 85 ? -4.475 1.231 19.147 1.00 84.56 85 ASN A CA 1
ATOM 675 C C . ASN A 1 85 ? -5.002 1.533 20.552 1.00 84.56 85 ASN A C 1
ATOM 677 O O . ASN A 1 85 ? -5.956 0.892 20.988 1.00 84.56 85 ASN A O 1
ATOM 681 N N . ARG A 1 86 ? -4.466 2.565 21.209 1.00 86.50 86 ARG A N 1
ATOM 682 C CA . ARG A 1 86 ? -4.953 3.039 22.509 1.00 86.50 86 ARG A CA 1
ATOM 683 C C . ARG A 1 86 ? -6.421 3.472 22.454 1.00 86.50 86 ARG A C 1
ATOM 685 O O . ARG A 1 86 ? -7.204 3.076 23.316 1.00 86.50 86 ARG A O 1
ATOM 692 N N . MET A 1 87 ? -6.807 4.254 21.444 1.00 89.69 87 MET A N 1
ATOM 693 C CA . MET A 1 87 ? -8.198 4.660 21.208 1.00 89.69 87 MET A CA 1
ATOM 694 C C . MET A 1 87 ? -9.107 3.441 21.037 1.00 89.69 87 MET A C 1
ATOM 696 O O . MET A 1 87 ? -10.159 3.356 21.671 1.00 89.69 87 MET A O 1
ATOM 700 N N . LYS A 1 88 ? -8.692 2.494 20.192 1.00 88.69 88 LYS A N 1
ATOM 701 C CA . LYS A 1 88 ? -9.428 1.263 19.895 1.00 88.69 88 LYS A CA 1
ATOM 702 C C . LYS A 1 88 ? -9.647 0.421 21.154 1.00 88.69 88 LYS A C 1
ATOM 704 O O . LYS A 1 88 ? -10.766 -0.035 21.383 1.00 88.69 88 LYS A O 1
ATOM 709 N N . ASP A 1 89 ? -8.613 0.234 21.969 1.00 90.56 89 ASP A N 1
ATOM 710 C CA . ASP A 1 89 ? -8.693 -0.585 23.180 1.00 90.56 89 ASP A CA 1
ATOM 711 C C . ASP A 1 89 ? -9.586 0.077 24.241 1.00 90.56 89 ASP A C 1
ATOM 713 O O . ASP A 1 89 ? -10.504 -0.568 24.749 1.00 90.56 89 ASP A O 1
ATOM 717 N N . LYS A 1 90 ? -9.440 1.391 24.470 1.00 91.31 90 LYS A N 1
ATOM 718 C CA . LYS A 1 90 ? -10.327 2.155 25.368 1.00 91.31 90 LYS A CA 1
ATOM 719 C C . LYS A 1 90 ? -11.787 2.129 24.926 1.00 91.31 90 LYS A C 1
ATOM 721 O O . LYS A 1 90 ? -12.682 1.966 25.753 1.00 91.31 90 LYS A O 1
ATOM 726 N N . LEU A 1 91 ? -12.044 2.286 23.626 1.00 93.25 91 LEU A N 1
ATOM 727 C CA . LEU A 1 91 ? -13.403 2.223 23.090 1.00 93.25 91 LEU A CA 1
ATOM 728 C C . LEU A 1 91 ? -13.996 0.824 23.290 1.00 93.25 91 LEU A C 1
ATOM 730 O O . LEU A 1 91 ? -15.152 0.690 23.684 1.00 93.25 91 LEU A O 1
ATOM 734 N N . LYS A 1 92 ? -13.201 -0.226 23.071 1.00 92.69 92 LYS A N 1
ATOM 735 C CA . LYS A 1 92 ? -13.623 -1.608 23.308 1.00 92.69 92 LYS A CA 1
ATOM 736 C C . LYS A 1 92 ? -13.980 -1.843 24.778 1.00 92.69 92 LYS A C 1
ATOM 738 O O . LYS A 1 92 ? -15.038 -2.407 25.042 1.00 92.69 92 LYS A O 1
ATOM 743 N N . GLU A 1 93 ? -13.145 -1.399 25.715 1.00 92.69 93 GLU A N 1
ATOM 744 C CA . GLU A 1 93 ? -13.416 -1.482 27.159 1.00 92.69 93 GLU A CA 1
ATOM 745 C C . GLU A 1 93 ? -14.687 -0.718 27.548 1.00 92.69 93 GLU A C 1
ATOM 747 O O . GLU A 1 93 ? -15.546 -1.249 28.254 1.00 92.69 93 GLU A O 1
ATOM 752 N N . TYR A 1 94 ? -14.858 0.500 27.027 1.00 93.19 94 TYR A N 1
ATOM 753 C CA . TYR A 1 94 ? -16.059 1.301 27.252 1.00 93.19 94 TYR A CA 1
ATOM 754 C C . TYR A 1 94 ? -17.326 0.560 26.802 1.00 93.19 94 TYR A C 1
ATOM 756 O O . TYR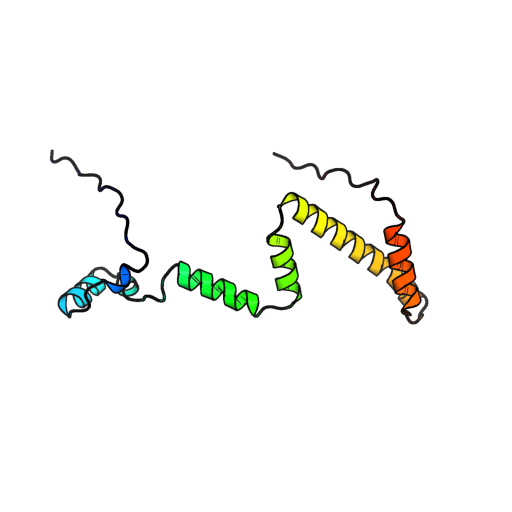 A 1 94 ? -18.290 0.452 27.560 1.00 93.19 94 TYR A O 1
ATOM 764 N N . LEU A 1 95 ? -17.308 -0.024 25.599 1.00 94.38 95 LEU A N 1
ATOM 765 C CA . LEU A 1 95 ? -18.442 -0.759 25.034 1.00 94.38 95 LEU A CA 1
ATOM 766 C C . LEU A 1 95 ? -18.693 -2.113 25.723 1.00 94.38 95 LEU A C 1
ATOM 768 O O . LEU A 1 95 ? -19.836 -2.576 25.768 1.00 94.38 95 LEU A O 1
ATOM 772 N N . GLN A 1 96 ? -17.673 -2.743 26.316 1.00 93.25 96 GLN A N 1
ATOM 773 C CA . GLN A 1 96 ? -17.843 -3.987 27.079 1.00 93.25 96 GLN A CA 1
ATOM 774 C C . GLN A 1 96 ? -18.800 -3.820 28.268 1.00 93.25 96 GLN A C 1
ATOM 776 O O . GLN A 1 96 ? -19.574 -4.735 28.557 1.00 93.25 96 GLN A O 1
ATOM 781 N N . ALA A 1 97 ? -18.821 -2.651 28.916 1.00 90.81 97 ALA A N 1
ATOM 782 C CA . ALA A 1 97 ? -19.757 -2.371 30.006 1.00 90.81 97 ALA A CA 1
ATOM 783 C C . ALA A 1 97 ? -21.230 -2.410 29.547 1.00 90.81 97 ALA A C 1
ATOM 785 O O . ALA A 1 97 ? -22.116 -2.843 30.294 1.00 90.81 97 ALA A O 1
ATOM 786 N N . PHE A 1 98 ? -21.505 -2.017 28.301 1.00 93.50 98 PHE A N 1
ATOM 787 C CA . PHE A 1 98 ? -22.841 -2.075 27.699 1.00 93.50 98 PHE A CA 1
ATOM 788 C C . PHE A 1 98 ? -23.235 -3.513 27.367 1.00 93.50 98 PHE A C 1
ATOM 790 O O . PHE A 1 98 ? -24.354 -3.927 27.673 1.00 93.50 98 PHE A O 1
ATOM 797 N N . ALA A 1 99 ? -22.294 -4.302 26.840 1.00 90.62 99 ALA A N 1
ATOM 798 C CA . ALA A 1 99 ? -22.503 -5.726 26.595 1.00 90.62 99 ALA A CA 1
ATOM 799 C C . ALA A 1 99 ? -22.819 -6.487 27.897 1.00 90.62 99 ALA A C 1
ATOM 801 O O . ALA A 1 99 ? -23.774 -7.264 27.942 1.00 90.62 99 ALA A O 1
ATOM 802 N N . ALA A 1 100 ? -22.078 -6.212 28.977 1.00 90.81 100 ALA A N 1
ATOM 803 C CA . ALA A 1 100 ? -22.298 -6.830 30.286 1.00 90.81 100 ALA A CA 1
ATOM 804 C C . ALA A 1 100 ? -23.647 -6.431 30.912 1.00 90.81 100 ALA A C 1
ATOM 806 O O . ALA A 1 100 ? -24.335 -7.266 31.498 1.00 90.81 100 ALA A O 1
ATOM 807 N N . SER A 1 101 ? -24.050 -5.167 30.759 1.00 89.75 101 SER A N 1
ATOM 808 C CA . SER A 1 101 ? -25.319 -4.646 31.287 1.00 89.75 101 SER A CA 1
ATOM 809 C C . SER A 1 101 ? -26.522 -4.853 30.357 1.00 89.75 101 SER A C 1
ATOM 811 O O . SER A 1 101 ? -27.627 -4.437 30.705 1.00 89.75 101 SER A O 1
ATOM 813 N N . LYS A 1 102 ? -26.328 -5.504 29.197 1.00 90.62 102 LYS A N 1
ATOM 814 C CA . LYS A 1 102 ? -27.332 -5.682 28.130 1.00 90.62 102 LYS A CA 1
ATOM 815 C C . LYS A 1 102 ? -28.021 -4.370 27.725 1.00 90.62 102 LYS A C 1
ATOM 817 O O . LYS A 1 102 ? -29.218 -4.351 27.439 1.00 90.62 102 LYS A O 1
ATOM 822 N N . LYS A 1 103 ? -27.270 -3.268 27.715 1.00 92.06 103 LYS A N 1
ATOM 823 C CA . LYS A 1 103 ? -27.758 -1.951 27.295 1.00 92.06 103 LYS A CA 1
ATOM 824 C C . LYS A 1 103 ? -27.432 -1.707 25.828 1.00 92.06 103 LYS A C 1
ATOM 826 O O . LYS A 1 103 ? -26.356 -2.065 25.356 1.00 92.06 103 LYS A O 1
ATOM 831 N N . VAL A 1 104 ? -28.366 -1.080 25.121 1.00 93.31 104 VAL A N 1
ATOM 832 C CA . VAL A 1 104 ? -28.140 -0.599 23.754 1.00 93.31 104 VAL A CA 1
ATOM 833 C C . VAL A 1 104 ? -27.252 0.641 23.819 1.00 93.31 104 VAL A C 1
ATOM 835 O O . VAL A 1 104 ? -27.453 1.497 24.678 1.00 93.31 104 VAL A O 1
ATOM 838 N N . VAL A 1 105 ? -26.265 0.712 22.929 1.00 94.75 105 VAL A N 1
ATOM 839 C CA . VAL A 1 105 ? -25.362 1.861 22.800 1.00 94.75 105 VAL A CA 1
ATOM 840 C C . VAL A 1 105 ? -26.081 2.965 22.028 1.00 94.75 105 VAL A C 1
ATOM 842 O O . VAL A 1 105 ? -26.603 2.707 20.943 1.00 94.75 105 VAL A O 1
ATOM 845 N N . THR A 1 106 ? -26.106 4.175 22.584 1.00 95.19 106 THR A N 1
ATOM 846 C CA . THR A 1 106 ? -26.697 5.363 21.945 1.00 95.19 106 THR A CA 1
ATOM 847 C C . THR A 1 106 ? -25.625 6.279 21.355 1.00 95.19 106 THR A C 1
ATOM 849 O O . THR A 1 106 ? -24.435 6.139 21.653 1.00 95.19 106 THR A O 1
ATOM 852 N N . GLU A 1 107 ? -26.029 7.230 20.512 1.00 95.44 107 GLU A N 1
ATOM 853 C CA . GLU A 1 107 ? -25.113 8.235 19.962 1.00 95.44 107 GLU A CA 1
ATOM 854 C C . GLU A 1 107 ? -24.490 9.089 21.080 1.00 95.44 107 GLU A C 1
ATOM 856 O O . GLU A 1 107 ? -23.290 9.372 21.073 1.00 95.44 107 GLU A O 1
ATOM 861 N N . GLU A 1 108 ? -25.281 9.442 22.093 1.00 94.94 108 GLU A N 1
ATOM 862 C CA . GLU A 1 108 ? -24.843 10.217 23.248 1.00 94.94 108 GLU A CA 1
ATOM 863 C C . GLU A 1 108 ? -23.733 9.514 24.037 1.00 94.94 108 GLU A C 1
ATOM 865 O O . GLU A 1 108 ? -22.832 10.181 24.550 1.00 94.94 108 GLU A O 1
ATOM 870 N N . ASP A 1 109 ? -23.760 8.182 24.119 1.00 93.44 109 ASP A N 1
ATOM 871 C CA . ASP A 1 109 ? -22.724 7.399 24.799 1.00 93.44 109 ASP A CA 1
ATOM 872 C C . ASP A 1 109 ? -21.387 7.468 24.050 1.00 93.44 109 ASP A C 1
ATOM 874 O O . ASP A 1 109 ? -20.336 7.686 24.659 1.00 93.44 109 ASP A O 1
ATOM 878 N N . ILE A 1 110 ? -21.425 7.374 22.718 1.00 93.81 110 ILE A N 1
ATOM 879 C CA . ILE A 1 110 ? -20.237 7.523 21.868 1.00 93.81 110 ILE A CA 1
ATOM 880 C C . ILE A 1 110 ? -19.679 8.947 21.968 1.00 93.81 110 ILE A C 1
ATOM 882 O O . ILE A 1 110 ? -18.477 9.135 22.176 1.00 93.81 110 ILE A O 1
ATOM 886 N N . ASN A 1 111 ? -20.545 9.958 21.898 1.00 93.56 111 ASN A N 1
ATOM 887 C CA . ASN A 1 111 ? -20.145 11.355 22.046 1.00 93.56 111 ASN A CA 1
ATOM 888 C C . ASN A 1 111 ? -19.535 11.629 23.429 1.00 93.56 111 ASN A C 1
ATOM 890 O O . ASN A 1 111 ? -18.513 12.313 23.530 1.00 93.56 111 ASN A O 1
ATOM 894 N N . ARG A 1 112 ? -20.102 11.049 24.494 1.00 93.81 112 ARG A N 1
ATOM 895 C CA . ARG A 1 112 ? -19.566 11.151 25.858 1.00 93.81 112 ARG A CA 1
ATOM 896 C C . ARG A 1 112 ? -18.181 10.515 25.969 1.00 93.81 112 ARG A C 1
ATOM 898 O O . ARG A 1 112 ? -17.302 11.118 26.584 1.00 93.81 112 ARG A O 1
ATOM 905 N N . PHE A 1 113 ? -17.971 9.343 25.367 1.00 93.81 113 PHE A N 1
ATOM 906 C CA . PHE A 1 113 ? -16.660 8.689 25.334 1.00 93.81 113 PHE A CA 1
ATOM 907 C C . PHE A 1 113 ? -15.598 9.591 24.691 1.00 93.81 113 PHE A C 1
ATOM 909 O O . PHE A 1 113 ? -14.577 9.886 25.316 1.00 93.81 113 PHE A O 1
ATOM 916 N N . PHE A 1 114 ? -15.853 10.098 23.480 1.00 92.50 114 PHE A N 1
ATOM 917 C CA . PHE A 1 114 ? -14.881 10.938 22.775 1.00 92.50 114 PHE A CA 1
ATOM 918 C C . PHE A 1 114 ? -14.666 12.300 23.447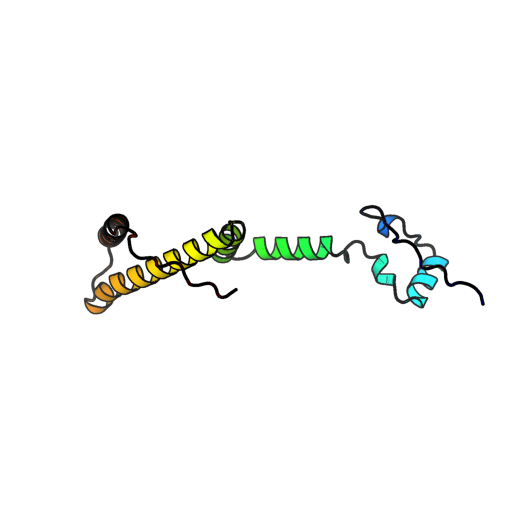 1.00 92.50 114 PHE A C 1
ATOM 920 O O . PHE A 1 114 ? -13.548 12.815 23.425 1.00 92.50 114 PHE A O 1
ATOM 927 N N . ALA A 1 115 ? -15.691 12.878 24.081 1.00 91.31 115 ALA A N 1
ATOM 928 C CA . ALA A 1 115 ? -15.537 14.089 24.886 1.00 91.31 115 ALA A CA 1
ATOM 929 C C . ALA A 1 115 ? -14.626 13.855 26.104 1.00 91.31 115 ALA A C 1
ATOM 931 O O . ALA A 1 115 ? -13.761 14.682 26.389 1.00 91.31 115 ALA A O 1
ATOM 932 N N . GLY A 1 116 ? -14.775 12.713 26.785 1.00 88.50 116 GLY A N 1
ATOM 933 C CA . GLY A 1 116 ? -13.898 12.316 27.887 1.00 88.50 116 GLY A CA 1
ATOM 934 C C . GLY A 1 116 ? -12.455 12.109 27.433 1.00 88.50 116 GLY A C 1
ATOM 935 O O . GLY A 1 116 ? -11.537 12.660 28.033 1.00 88.50 116 GLY A O 1
ATOM 936 N N . MET A 1 117 ? -12.262 11.400 26.320 1.00 85.69 117 MET A N 1
ATOM 937 C CA . MET A 1 117 ? -10.936 11.109 25.772 1.00 85.69 117 MET A CA 1
ATOM 938 C C . MET A 1 117 ? -10.166 12.374 25.352 1.00 85.69 117 MET A C 1
ATOM 940 O O . MET A 1 117 ? -8.956 12.436 25.537 1.00 85.69 117 MET A O 1
ATOM 944 N N . ARG A 1 118 ? -10.848 13.407 24.831 1.00 82.00 118 ARG A N 1
ATOM 945 C CA . ARG A 1 118 ? -10.221 14.702 24.488 1.00 82.00 118 ARG A CA 1
ATOM 946 C C . ARG A 1 118 ? -9.735 15.486 25.709 1.00 82.00 118 ARG A C 1
ATOM 948 O O . ARG A 1 118 ? -8.804 16.274 25.582 1.00 82.00 118 ARG A O 1
ATOM 955 N N . ASN A 1 119 ? -10.371 15.288 26.863 1.00 78.00 119 ASN A N 1
ATOM 956 C CA . ASN A 1 119 ? -10.040 15.987 28.107 1.00 78.00 119 ASN A CA 1
ATOM 957 C C . ASN A 1 119 ? -8.939 15.281 28.916 1.00 78.00 119 ASN A C 1
ATOM 959 O O . ASN A 1 119 ? -8.406 15.856 29.866 1.00 78.00 119 ASN A O 1
ATOM 963 N N . GLU A 1 120 ? -8.580 14.047 28.559 1.00 77.44 120 GLU A N 1
ATOM 964 C CA . GLU A 1 120 ? -7.421 13.365 29.123 1.00 77.44 120 GLU A CA 1
ATOM 965 C C . GLU A 1 120 ? -6.139 13.974 28.536 1.00 77.44 120 GLU A C 1
ATOM 967 O O . GLU A 1 120 ? -5.768 13.715 27.394 1.00 77.44 120 GLU A O 1
ATOM 972 N N . ASN A 1 121 ? -5.441 14.801 29.321 1.00 58.91 121 ASN A N 1
ATOM 973 C CA . ASN A 1 121 ? -4.136 15.329 28.925 1.00 58.91 121 ASN A CA 1
ATOM 974 C C . ASN A 1 121 ? -3.163 14.176 28.616 1.00 58.91 121 ASN A C 1
ATOM 976 O O . ASN A 1 121 ? -2.933 13.300 29.454 1.00 58.91 121 ASN A O 1
ATOM 980 N N . ASN A 1 122 ? -2.543 14.214 27.432 1.00 59.03 122 ASN A N 1
ATOM 981 C CA . ASN A 1 122 ? -1.514 13.278 26.961 1.00 59.03 122 ASN A CA 1
ATOM 982 C C . ASN A 1 122 ? -0.171 13.457 27.703 1.00 59.03 122 ASN A C 1
ATOM 984 O O . ASN A 1 122 ? 0.874 13.645 27.093 1.00 59.03 122 ASN A O 1
ATOM 988 N N . ALA A 1 123 ? -0.181 13.425 29.036 1.00 51.59 123 ALA A N 1
ATOM 989 C CA . ALA A 1 123 ? 1.004 13.662 29.865 1.00 51.59 123 ALA A CA 1
ATOM 990 C C . ALA A 1 123 ? 1.881 12.410 30.078 1.00 51.59 123 ALA A C 1
ATOM 992 O O . ALA A 1 123 ? 2.852 12.457 30.824 1.00 51.59 123 ALA A O 1
ATOM 993 N N . SER A 1 124 ? 1.548 11.276 29.458 1.00 54.78 124 SER A N 1
ATOM 994 C CA . SER A 1 124 ? 2.194 9.990 29.737 1.00 54.78 124 SER A CA 1
ATOM 995 C C . SER A 1 124 ? 2.316 9.149 28.469 1.00 54.78 124 SER A C 1
ATOM 997 O O . SER A 1 124 ? 1.671 8.112 28.331 1.00 54.78 124 SER A O 1
ATOM 999 N N . LEU A 1 125 ? 3.159 9.577 27.540 1.00 52.53 125 LEU A N 1
ATOM 1000 C CA . LEU A 1 125 ? 3.724 8.669 26.548 1.00 52.53 125 LEU A CA 1
ATOM 1001 C C . LEU A 1 125 ? 5.232 8.821 26.657 1.00 52.53 125 LEU A C 1
ATOM 1003 O O . LEU A 1 125 ? 5.835 9.726 26.086 1.00 52.53 125 LEU A O 1
ATOM 1007 N N . GLY A 1 126 ? 5.828 7.981 27.506 1.00 53.91 126 GLY A N 1
ATOM 1008 C CA . GLY A 1 126 ? 7.272 7.810 27.508 1.00 53.91 126 GLY A CA 1
ATOM 1009 C C . GLY A 1 126 ? 7.701 7.431 26.097 1.00 53.91 126 GLY A C 1
ATOM 1010 O O . GLY A 1 126 ? 7.100 6.540 25.495 1.00 53.91 126 GLY A O 1
ATOM 1011 N N . GLN A 1 127 ? 8.700 8.139 25.566 1.00 52.12 127 GLN A N 1
ATOM 1012 C CA . GLN A 1 127 ? 9.283 7.817 24.268 1.00 52.12 127 GLN A CA 1
ATOM 1013 C C . GLN A 1 127 ? 9.615 6.320 24.232 1.00 52.12 127 GLN A C 1
ATOM 1015 O O . GLN A 1 127 ? 10.336 5.852 25.120 1.00 52.12 127 GLN A O 1
ATOM 1020 N N . PRO A 1 128 ? 9.124 5.556 23.241 1.00 57.75 128 PRO A N 1
ATOM 1021 C CA . PRO A 1 128 ? 9.576 4.189 23.073 1.00 57.75 128 PRO A CA 1
ATOM 1022 C C . PRO A 1 128 ? 11.094 4.212 22.866 1.00 57.75 128 PRO A C 1
ATOM 1024 O O . PRO A 1 128 ? 11.612 4.889 21.976 1.00 57.75 128 PRO A O 1
ATOM 1027 N N . TYR A 1 129 ? 11.816 3.510 23.739 1.00 58.78 129 TYR A N 1
ATOM 1028 C CA . TYR A 1 129 ? 13.262 3.368 23.641 1.00 58.78 129 TYR A CA 1
ATOM 1029 C C . TYR A 1 129 ? 13.591 2.608 22.355 1.00 58.78 129 TYR A C 1
ATOM 1031 O O . TYR A 1 129 ? 13.399 1.397 22.268 1.00 58.78 129 TYR A O 1
ATOM 1039 N N . PHE A 1 130 ? 14.088 3.322 21.349 1.00 62.62 130 PHE A N 1
ATOM 1040 C CA . PHE A 1 130 ? 14.667 2.696 20.170 1.00 62.62 130 PHE A CA 1
ATOM 1041 C C . PHE A 1 130 ? 16.101 2.274 20.494 1.00 62.62 130 PHE A C 1
ATOM 1043 O O . PHE A 1 130 ? 16.961 3.115 20.765 1.00 62.62 130 PHE A O 1
ATOM 1050 N N . CYS A 1 131 ? 16.364 0.969 20.462 1.00 57.94 131 CYS A N 1
ATOM 1051 C CA . CYS A 1 131 ? 17.729 0.462 20.378 1.00 57.94 131 CYS A CA 1
ATOM 1052 C C . CYS A 1 131 ? 18.329 0.896 19.031 1.00 57.94 131 CYS A C 1
ATOM 1054 O O . CYS A 1 131 ? 17.703 0.699 17.987 1.00 57.94 131 CYS A O 1
ATOM 1056 N N . ARG A 1 132 ? 19.507 1.527 19.090 1.00 42.53 132 ARG A N 1
ATOM 1057 C CA . ARG A 1 132 ? 20.360 1.820 17.931 1.00 42.53 132 ARG A CA 1
ATOM 1058 C C . ARG A 1 132 ? 21.098 0.574 17.470 1.00 42.53 132 ARG A C 1
ATOM 1060 O O . ARG A 1 132 ? 21.482 -0.219 18.357 1.00 42.53 132 ARG A O 1
#